Protein AF-A0A7S1CCH7-F1 (afdb_monomer)

Secondary structure (DSSP, 8-state):
-HHHHHHHHHHHHHHHHT-TTTTT--S-----BTTB--S-----S-TTTHHHH-STT------HHHHHHHHHHHHHHHHHHHHHHHHS--GGGGTEEE-TT-EEEE---HHHHHH--SGGGSHHHHHHTT-TTPEEEEEE----

Radius of gyration: 24.07 Å; Cα contacts (8 Å, |Δi|>4): 120; chains: 1; bounding box: 50×38×62 Å

Solvent-accessible surface area (backbone atoms only — not comparable to full-atom values): 8869 Å² total; per-residue (Å²): 110,50,68,59,46,46,51,51,44,51,52,56,50,47,60,54,67,69,37,84,55,63,92,73,58,88,67,95,43,76,41,84,49,96,93,48,94,46,92,66,86,77,71,77,83,44,81,83,58,30,69,72,48,65,43,91,90,49,81,73,86,68,44,30,61,52,55,59,52,45,55,55,51,52,50,50,52,52,42,45,50,55,32,48,57,48,70,71,63,57,52,66,87,68,55,26,28,54,42,99,87,25,40,31,32,38,67,68,57,62,71,62,59,73,65,68,54,69,72,66,48,34,50,68,46,40,60,77,66,65,67,87,72,58,46,76,48,99,50,68,58,82,84,130

Organism: NCBI:txid1486930

Foldseek 3Di:
DLVVLVVVLVVLVVVQVVDPCPPVVPDQAAADDVPDRDSDDDPPPPVVVNVVQVPPVNPDNQGNVNVVVVVSVVVSVVSVVVSCCVVPDDQLVQCWEADPQQWIKHDPDVVLVVVSDSVCSYPVNCVVVVDDDIDIDPDGHPDD

Sequence (144 aa):
RAVLAGVITALDLCIVMQDWEFPLFETDQDIKLPGLNIKNIDFRFLGSVGEFFERPFFRIYVTGKWFNYGIIMLVMLLDLNMLKNQVVYRPQDYAQYVDPDGHVWTITNQTVIATGDVDLWSYDARLAAGQGGDIRLNARWLGW

Mean predicted aligned error: 13.95 Å

pLDDT: mean 70.2, std 14.29, range [37.78, 87.31]

InterPro domains:
  IPR029370 TMEM117 protein [PF15113] (1-128)
  IPR029370 TMEM117 protein [PTHR31226] (1-127)

Structure (mmCIF, N/CA/C/O backbone):
data_AF-A0A7S1CCH7-F1
#
_entry.id   AF-A0A7S1CCH7-F1
#
loop_
_atom_site.group_PDB
_atom_site.id
_atom_site.type_symbol
_atom_site.label_atom_id
_atom_site.label_alt_id
_atom_site.label_comp_id
_atom_site.label_asym_id
_atom_site.label_entity_id
_atom_site.label_seq_id
_atom_site.pdbx_PDB_ins_code
_atom_site.Cartn_x
_atom_site.Cartn_y
_atom_site.Cartn_z
_atom_site.occupancy
_atom_site.B_iso_or_equiv
_atom_site.auth_seq_id
_atom_site.auth_comp_id
_atom_site.auth_asym_id
_atom_site.auth_atom_id
_atom_site.pdbx_PDB_model_num
ATOM 1 N N . ARG A 1 1 ? 5.879 -10.420 -0.738 1.00 67.25 1 ARG A N 1
ATOM 2 C CA . ARG A 1 1 ? 5.729 -9.195 0.088 1.00 67.25 1 ARG A CA 1
ATOM 3 C C . ARG A 1 1 ? 4.248 -8.866 0.266 1.00 67.25 1 ARG A C 1
ATOM 5 O O . ARG A 1 1 ? 3.798 -8.961 1.396 1.00 67.25 1 ARG A O 1
ATOM 12 N N . ALA A 1 2 ? 3.491 -8.706 -0.826 1.00 68.25 2 ALA A N 1
ATOM 13 C CA . ALA A 1 2 ? 2.029 -8.536 -0.815 1.00 68.25 2 ALA A CA 1
ATOM 14 C C . ALA A 1 2 ? 1.249 -9.566 0.027 1.00 68.25 2 ALA A C 1
ATOM 16 O O . ALA A 1 2 ? 0.351 -9.185 0.763 1.00 68.25 2 ALA A O 1
ATOM 17 N N . VAL A 1 3 ? 1.626 -10.852 -0.010 1.00 75.12 3 VAL A N 1
ATOM 18 C CA . VAL A 1 3 ? 0.954 -11.902 0.787 1.00 75.12 3 VAL A CA 1
ATOM 19 C C . VAL A 1 3 ? 1.056 -11.645 2.293 1.00 75.12 3 VAL A C 1
ATOM 21 O O . VAL A 1 3 ? 0.077 -11.821 3.002 1.00 75.12 3 VAL A O 1
ATOM 24 N N . LEU A 1 4 ? 2.218 -11.199 2.784 1.00 78.38 4 LEU A N 1
ATOM 25 C CA . LEU A 1 4 ? 2.410 -10.929 4.211 1.00 78.38 4 LEU A CA 1
ATOM 26 C C . LEU A 1 4 ? 1.551 -9.741 4.656 1.00 78.38 4 LEU A C 1
ATOM 28 O O . LEU A 1 4 ? 0.842 -9.852 5.647 1.00 78.38 4 LEU A O 1
ATOM 32 N N . ALA A 1 5 ? 1.582 -8.640 3.897 1.00 77.25 5 ALA A N 1
ATOM 33 C CA . ALA A 1 5 ? 0.742 -7.477 4.176 1.00 77.25 5 ALA A CA 1
ATOM 34 C C . ALA A 1 5 ? -0.747 -7.838 4.107 1.00 77.25 5 ALA A C 1
ATOM 36 O O . ALA A 1 5 ? -1.503 -7.454 4.986 1.00 77.25 5 ALA A O 1
ATOM 37 N N . GLY A 1 6 ? -1.151 -8.653 3.128 1.00 79.06 6 GLY A N 1
ATOM 38 C CA . GLY A 1 6 ? -2.530 -9.125 3.004 1.00 79.06 6 GLY A CA 1
ATOM 39 C C . GLY A 1 6 ? -2.981 -9.973 4.189 1.00 79.06 6 GLY A C 1
ATOM 40 O O . GLY A 1 6 ? -4.105 -9.812 4.649 1.00 79.06 6 GLY A O 1
ATOM 41 N N . VAL A 1 7 ? -2.108 -10.835 4.720 1.00 81.50 7 VAL A N 1
ATOM 42 C CA . VAL A 1 7 ? -2.401 -11.618 5.930 1.00 81.50 7 VAL A CA 1
ATOM 43 C C . VAL A 1 7 ? -2.535 -10.711 7.151 1.00 81.50 7 VAL A C 1
ATOM 45 O O . VAL A 1 7 ? -3.470 -10.905 7.916 1.00 81.50 7 VAL A O 1
ATOM 48 N N . ILE A 1 8 ? -1.658 -9.716 7.319 1.00 84.44 8 ILE A N 1
ATOM 49 C CA . ILE A 1 8 ? -1.742 -8.756 8.434 1.00 84.44 8 ILE A CA 1
ATOM 50 C C . ILE A 1 8 ? -3.076 -8.005 8.373 1.00 84.44 8 ILE A C 1
ATOM 52 O O . ILE A 1 8 ? -3.867 -8.098 9.304 1.00 84.44 8 ILE A O 1
ATOM 56 N N . THR A 1 9 ? -3.402 -7.407 7.225 1.00 82.94 9 THR A N 1
ATOM 57 C CA . THR A 1 9 ? -4.672 -6.694 7.040 1.00 82.94 9 THR A CA 1
ATOM 58 C C . THR A 1 9 ? -5.897 -7.598 7.238 1.00 82.94 9 THR A C 1
ATOM 60 O O . THR A 1 9 ? -6.913 -7.160 7.771 1.00 82.94 9 THR A O 1
ATOM 63 N N . ALA A 1 10 ? -5.828 -8.869 6.827 1.00 79.44 10 ALA A N 1
ATOM 64 C CA . ALA A 1 10 ? -6.908 -9.828 7.054 1.00 79.44 10 ALA A CA 1
ATOM 65 C C . ALA A 1 10 ? -7.057 -10.200 8.539 1.00 79.44 10 ALA A C 1
ATOM 67 O O . ALA A 1 10 ? -8.178 -10.361 9.016 1.00 79.44 10 ALA A O 1
ATOM 68 N N . LEU A 1 11 ? -5.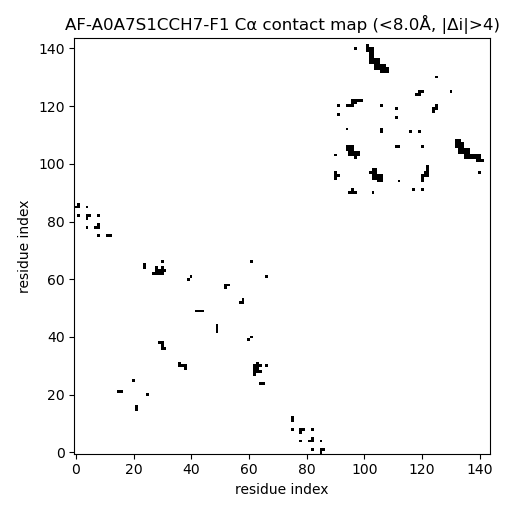949 -10.325 9.275 1.00 81.81 11 LEU A N 1
ATOM 69 C CA . LEU A 1 11 ? -5.965 -10.579 10.715 1.00 81.81 11 LEU A CA 1
ATOM 70 C C . LEU A 1 11 ? -6.524 -9.378 11.489 1.00 81.81 11 LEU A C 1
ATOM 72 O O . LEU A 1 11 ? -7.340 -9.589 12.383 1.00 81.81 11 LEU A O 1
ATOM 76 N N . ASP A 1 12 ? -6.179 -8.147 11.106 1.00 81.94 12 ASP A N 1
ATOM 77 C CA . ASP A 1 12 ? -6.739 -6.936 11.722 1.00 81.94 12 ASP A CA 1
ATOM 78 C C . ASP A 1 12 ? -8.251 -6.832 11.485 1.00 81.94 12 ASP A C 1
ATOM 80 O O . ASP A 1 12 ? -9.022 -6.554 12.407 1.00 81.94 12 ASP A O 1
ATOM 84 N N . LEU A 1 13 ? -8.704 -7.168 10.272 1.00 79.88 13 LEU A N 1
ATOM 85 C CA . LEU A 1 13 ? -10.129 -7.249 9.955 1.00 79.88 13 LEU A CA 1
ATOM 86 C C . LEU A 1 13 ? -10.840 -8.321 10.798 1.00 79.88 13 LEU A C 1
ATOM 88 O O . LEU A 1 13 ? -11.938 -8.084 11.301 1.00 79.88 13 LEU A O 1
ATOM 92 N N . CYS A 1 14 ? -10.210 -9.484 10.992 1.00 80.19 14 CYS A N 1
ATOM 93 C CA . CYS A 1 14 ? -10.737 -10.541 11.853 1.00 80.19 14 CYS A CA 1
ATOM 94 C C . CYS A 1 14 ? -10.865 -10.093 13.314 1.00 80.19 14 CYS A C 1
ATOM 96 O O . CYS A 1 14 ? -11.842 -10.464 13.956 1.00 80.19 14 CYS A O 1
ATOM 98 N N . ILE A 1 15 ? -9.930 -9.295 13.840 1.00 81.00 15 ILE A N 1
ATOM 99 C CA . ILE A 1 15 ? -9.996 -8.773 15.216 1.00 81.00 15 ILE A CA 1
ATOM 100 C C . ILE A 1 15 ? -11.219 -7.866 15.396 1.00 81.00 15 ILE A C 1
ATOM 102 O O . ILE A 1 15 ? -11.895 -7.948 16.418 1.00 81.00 15 ILE A O 1
ATOM 106 N N . VAL A 1 16 ? -11.556 -7.051 14.394 1.00 74.00 16 VAL A N 1
ATOM 107 C CA . VAL A 1 16 ? -12.751 -6.192 14.449 1.00 74.00 16 VAL A CA 1
ATOM 108 C C . VAL A 1 16 ? -14.042 -6.981 14.266 1.00 74.00 16 VAL A C 1
ATOM 110 O O . VAL A 1 16 ? -15.018 -6.715 14.956 1.00 74.00 16 VAL A O 1
ATOM 113 N N . MET A 1 17 ? -14.054 -7.991 13.394 1.00 74.44 17 MET A N 1
ATOM 114 C CA . MET A 1 17 ? -15.223 -8.862 13.214 1.00 74.44 17 MET A CA 1
ATOM 115 C C . MET A 1 17 ? -15.472 -9.806 14.399 1.00 74.44 17 MET A C 1
ATOM 117 O O . MET A 1 17 ? -16.586 -10.299 14.561 1.00 74.44 17 MET A O 1
ATOM 121 N N . GLN A 1 18 ? -14.454 -10.078 15.219 1.00 77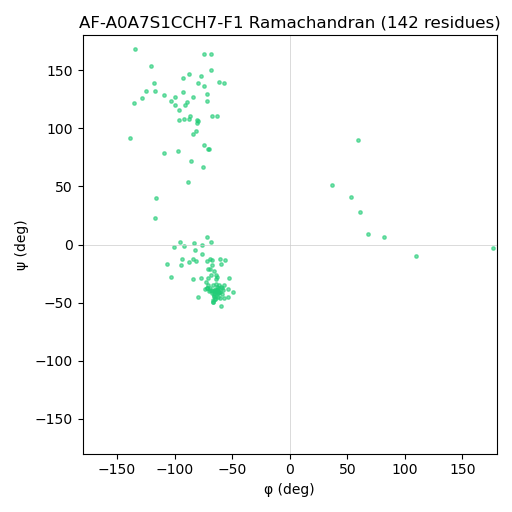.88 18 GLN A N 1
ATOM 122 C CA . GLN A 1 18 ? -14.599 -10.841 16.462 1.00 77.88 18 GLN A CA 1
ATOM 123 C C . GLN A 1 18 ? -15.328 -10.052 17.555 1.00 77.88 18 GLN A C 1
ATOM 125 O O . GLN A 1 18 ? -15.775 -10.654 18.533 1.00 77.88 18 GLN A O 1
ATOM 130 N N . ASP A 1 19 ? -15.480 -8.738 17.388 1.00 75.62 19 ASP A N 1
ATOM 131 C CA . ASP A 1 19 ? -16.292 -7.919 18.271 1.00 75.62 19 ASP A CA 1
ATOM 132 C C . ASP A 1 19 ? -17.736 -7.813 17.760 1.00 75.62 19 ASP A C 1
ATOM 134 O O . ASP A 1 19 ? -18.036 -7.126 16.785 1.00 75.62 19 ASP A O 1
ATOM 138 N N . TRP A 1 20 ? -18.648 -8.493 18.455 1.00 67.69 20 TRP A N 1
ATOM 139 C CA . TRP A 1 20 ? -20.080 -8.497 18.148 1.00 67.69 20 TRP A CA 1
ATOM 140 C C . TRP A 1 20 ? -20.760 -7.136 18.388 1.00 67.69 20 TRP A C 1
ATOM 142 O O . TRP A 1 20 ? -21.857 -6.902 17.885 1.00 67.69 20 TRP A O 1
ATOM 152 N N . GLU A 1 21 ? -20.141 -6.223 19.145 1.00 66.12 21 GLU A N 1
ATOM 153 C CA . GLU A 1 21 ? -20.691 -4.880 19.380 1.00 66.12 21 GLU A CA 1
ATOM 154 C C . GLU A 1 21 ? -20.356 -3.877 18.262 1.00 66.12 21 GLU A C 1
ATOM 156 O O . GLU A 1 21 ? -20.956 -2.797 18.195 1.00 66.12 21 GLU A O 1
ATOM 161 N N . PHE A 1 22 ? -19.434 -4.219 17.361 1.00 64.38 22 PHE A N 1
ATOM 162 C CA . PHE A 1 22 ? -19.098 -3.399 16.201 1.00 64.38 22 PHE A CA 1
ATOM 163 C C . PHE A 1 22 ? -20.141 -3.581 15.078 1.00 64.38 22 PHE A C 1
ATOM 165 O O . PHE A 1 22 ? -20.530 -4.714 14.792 1.00 64.38 22 PHE A O 1
ATOM 172 N N . PRO A 1 23 ? -20.586 -2.526 14.357 1.00 60.91 23 PRO A N 1
ATOM 173 C CA . PRO A 1 23 ? -20.289 -1.093 14.500 1.00 60.91 23 PRO A CA 1
ATOM 174 C C . PRO A 1 23 ? -21.328 -0.310 15.331 1.00 60.91 23 PRO A C 1
ATOM 176 O O . PRO A 1 23 ? -21.239 0.915 15.418 1.00 60.91 23 PRO A O 1
ATOM 179 N N . LEU A 1 24 ? -22.358 -0.975 15.868 1.00 64.00 24 LEU A N 1
ATOM 180 C CA . LEU A 1 24 ? -23.531 -0.300 16.436 1.00 64.00 24 LEU A CA 1
ATOM 181 C C . LEU A 1 24 ? -23.280 0.299 17.830 1.00 64.00 24 LEU A C 1
ATOM 183 O O . LEU A 1 24 ? -23.909 1.299 18.163 1.00 64.00 24 LEU A O 1
ATOM 187 N N . PHE A 1 25 ? -22.362 -0.279 18.618 1.00 62.16 25 PHE A N 1
ATOM 188 C CA . PHE A 1 25 ? -21.917 0.200 19.935 1.00 62.16 25 PHE A CA 1
ATOM 189 C C . PHE A 1 25 ? -23.033 0.818 20.801 1.00 62.16 25 PHE A C 1
ATOM 191 O O . PHE A 1 25 ? -22.887 1.918 21.331 1.00 62.16 25 PHE A O 1
ATOM 198 N N . GLU A 1 26 ? -24.149 0.105 20.977 1.00 55.25 26 GLU A N 1
ATOM 199 C CA . GLU A 1 26 ? -25.355 0.610 21.664 1.00 55.25 26 GLU A CA 1
ATOM 200 C C . GLU A 1 26 ? -25.180 0.830 23.183 1.00 55.25 26 GLU A C 1
ATOM 202 O O . GLU A 1 26 ? -26.118 1.221 23.876 1.00 55.25 26 GLU A O 1
ATOM 207 N N . THR A 1 27 ? -23.983 0.591 23.734 1.00 54.75 27 THR A N 1
ATOM 208 C CA . THR A 1 27 ? -23.700 0.804 25.159 1.00 54.75 27 THR A CA 1
ATOM 209 C C . THR A 1 27 ? -23.059 2.170 25.395 1.00 54.75 27 THR A C 1
ATOM 211 O O . THR A 1 27 ? -21.917 2.411 24.997 1.00 54.75 27 THR A O 1
ATOM 214 N N . ASP A 1 28 ? -23.767 3.026 26.128 1.00 53.25 28 ASP A N 1
ATOM 215 C CA . ASP A 1 28 ? -23.334 4.358 26.560 1.00 53.25 28 ASP A CA 1
ATOM 216 C C . ASP A 1 28 ? -22.229 4.239 27.636 1.00 53.25 28 ASP A C 1
ATOM 218 O O . ASP A 1 28 ? -22.490 4.220 28.840 1.00 53.25 28 ASP A O 1
ATOM 222 N N . GLN A 1 29 ? -20.976 4.029 27.214 1.00 52.44 29 GLN A N 1
ATOM 223 C CA . GLN A 1 29 ? -19.822 3.981 28.120 1.00 52.44 29 GLN A CA 1
ATOM 224 C C . GLN A 1 29 ? -19.009 5.276 28.069 1.00 52.44 29 GLN A C 1
ATOM 226 O O . GLN A 1 29 ? -18.496 5.677 27.019 1.00 52.44 29 GLN A O 1
ATOM 231 N N . ASP A 1 30 ? -18.858 5.885 29.248 1.00 52.62 30 ASP A N 1
ATOM 232 C CA . ASP A 1 30 ? -18.049 7.079 29.488 1.00 52.62 30 ASP A CA 1
ATOM 233 C C . ASP A 1 30 ? -16.582 6.871 29.062 1.00 52.62 30 ASP A C 1
ATOM 235 O O . ASP A 1 30 ? -15.967 5.831 29.325 1.00 52.62 30 ASP A O 1
ATOM 239 N N . ILE A 1 31 ? -15.997 7.894 28.431 1.00 52.66 31 ILE A N 1
ATOM 240 C CA . ILE A 1 31 ? -14.588 7.920 28.025 1.00 52.66 31 ILE A CA 1
ATOM 241 C C . ILE A 1 31 ? -13.705 7.966 29.285 1.00 52.66 31 ILE A C 1
ATOM 243 O O . ILE A 1 31 ? -13.650 8.978 29.980 1.00 52.66 31 ILE A O 1
ATOM 247 N N . LYS A 1 32 ? -12.974 6.886 29.583 1.00 49.12 32 LYS A N 1
ATOM 248 C CA . LYS A 1 32 ? -11.983 6.856 30.673 1.00 49.12 32 LYS A CA 1
ATOM 249 C C . LYS A 1 32 ? -10.579 7.115 30.125 1.00 49.12 32 LYS A C 1
ATOM 251 O O . LYS A 1 32 ? -9.808 6.181 29.929 1.00 49.12 32 LYS A O 1
ATOM 256 N N . LEU A 1 33 ? -10.240 8.381 29.884 1.00 49.28 33 LEU A N 1
ATOM 257 C CA . LEU A 1 33 ? -8.856 8.797 29.637 1.00 49.28 33 LEU A CA 1
ATOM 258 C C . LEU A 1 33 ? -8.179 9.139 30.978 1.00 49.28 33 LEU A C 1
ATOM 260 O O . LEU A 1 33 ? -8.678 10.011 31.697 1.00 49.28 33 LEU A O 1
ATOM 264 N N . PRO A 1 34 ? -7.054 8.498 31.353 1.00 37.78 34 PRO A N 1
ATOM 265 C CA . PRO A 1 34 ? -6.315 8.886 32.549 1.00 37.78 34 PRO A CA 1
ATOM 266 C C . PRO A 1 34 ? -5.786 10.319 32.372 1.00 37.78 34 PRO A C 1
ATOM 268 O O . PRO A 1 34 ? -4.927 10.571 31.534 1.00 37.78 34 PRO A O 1
ATOM 271 N N . GLY A 1 35 ? -6.341 11.264 33.138 1.00 43.94 35 GLY A N 1
ATOM 272 C CA . GLY A 1 35 ? -5.993 12.692 33.090 1.00 43.94 35 GLY A CA 1
ATOM 273 C C . GLY A 1 35 ? -7.062 13.626 32.505 1.00 43.94 35 GLY A C 1
ATOM 274 O O . GLY A 1 35 ? -6.937 14.835 32.668 1.00 43.94 35 GLY A O 1
ATOM 275 N N . LEU A 1 36 ? -8.136 13.109 31.895 1.00 44.50 36 LEU A N 1
ATOM 276 C CA . LEU 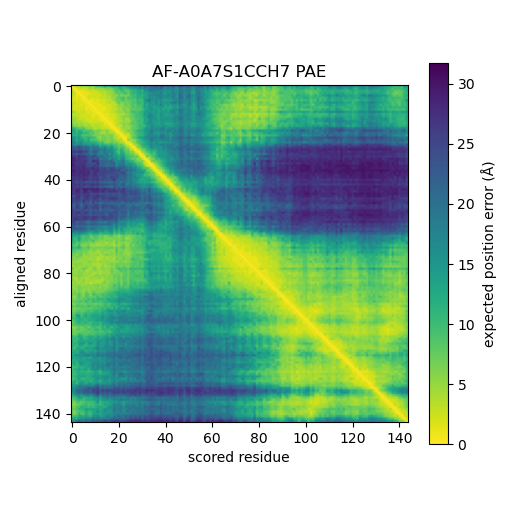A 1 36 ? -9.243 13.903 31.341 1.00 44.50 36 LEU A CA 1
ATOM 277 C C . LEU A 1 36 ? -10.578 13.214 31.662 1.00 44.50 36 LEU A C 1
ATOM 279 O O . LEU A 1 36 ? -11.052 12.363 30.916 1.00 44.50 36 LEU A O 1
ATOM 283 N N . ASN A 1 37 ? -11.185 13.575 32.795 1.00 41.22 37 ASN A N 1
ATOM 284 C CA . ASN A 1 37 ? -12.537 13.144 33.162 1.00 41.22 37 ASN A CA 1
ATOM 285 C C . ASN A 1 37 ? -13.560 14.104 32.541 1.00 41.22 37 ASN A C 1
ATOM 287 O O . ASN A 1 37 ? -14.117 14.962 33.226 1.00 41.22 37 ASN A O 1
ATOM 291 N N . ILE A 1 38 ? -13.732 14.031 31.221 1.00 47.94 38 ILE A N 1
ATOM 292 C CA . ILE A 1 38 ? -14.719 14.844 30.511 1.00 47.94 38 ILE A CA 1
ATOM 293 C C . ILE A 1 38 ? -15.567 13.916 29.649 1.00 47.94 38 ILE A C 1
ATOM 295 O O . ILE A 1 38 ? -15.049 13.176 28.819 1.00 47.94 38 ILE A O 1
ATOM 299 N N . LYS A 1 39 ? -16.887 14.002 29.829 1.00 46.06 39 LYS A N 1
ATOM 300 C CA . LYS A 1 39 ? -17.891 13.307 29.009 1.00 46.06 39 LYS A CA 1
ATOM 301 C C . LYS A 1 39 ? -17.842 13.681 27.520 1.00 46.06 39 LYS A C 1
ATOM 303 O O . LYS A 1 39 ? -18.396 12.959 26.706 1.00 46.06 39 LYS A O 1
ATOM 308 N N . ASN A 1 40 ? -17.188 14.793 27.176 1.00 48.31 40 ASN A N 1
ATOM 309 C CA . ASN A 1 40 ? -17.128 15.370 25.837 1.00 48.31 40 ASN A CA 1
ATOM 310 C C . ASN A 1 40 ? -15.682 15.779 25.521 1.00 48.31 40 ASN A C 1
ATOM 312 O O . ASN A 1 40 ? -15.110 16.602 26.237 1.00 48.31 40 ASN A O 1
ATOM 316 N N . ILE A 1 41 ? -15.095 15.233 24.454 1.00 52.72 41 ILE A N 1
ATOM 317 C CA . ILE A 1 41 ? -13.806 15.699 23.929 1.00 52.72 41 ILE A CA 1
ATOM 318 C C . ILE A 1 41 ? -14.104 16.674 22.796 1.00 52.72 41 ILE A C 1
ATOM 320 O O . ILE A 1 41 ? -14.527 16.271 21.717 1.00 52.72 41 ILE A O 1
ATOM 324 N N . ASP A 1 42 ? -13.889 17.959 23.055 1.00 52.19 42 ASP A N 1
ATOM 325 C CA . ASP A 1 42 ? -13.933 18.995 22.027 1.00 52.19 42 ASP A CA 1
ATOM 326 C C . ASP A 1 42 ? -12.529 19.085 21.401 1.00 52.19 42 ASP A C 1
ATOM 328 O O . ASP A 1 42 ? -11.567 19.498 22.060 1.00 52.19 42 ASP A O 1
ATOM 332 N N . PHE A 1 43 ? -12.363 18.620 20.158 1.00 51.78 43 PHE A N 1
ATOM 333 C CA . PHE A 1 43 ? -11.065 18.552 19.468 1.00 51.78 43 PHE A CA 1
ATOM 334 C C . PHE A 1 43 ? -10.604 19.938 18.990 1.00 51.78 43 PHE A C 1
ATOM 336 O O . PHE A 1 43 ? -10.474 20.200 17.800 1.00 51.78 43 PHE A O 1
ATOM 343 N N . ARG A 1 44 ? -10.292 20.836 19.928 1.00 48.84 44 ARG A N 1
ATOM 344 C CA . ARG A 1 44 ? -9.743 22.172 19.631 1.00 48.84 44 ARG A CA 1
ATOM 345 C C . ARG A 1 44 ? -8.229 22.201 19.380 1.00 48.84 44 ARG A C 1
ATOM 347 O O . ARG A 1 44 ? -7.689 23.259 19.079 1.00 48.84 44 ARG A O 1
ATOM 354 N N . PHE A 1 45 ? -7.522 21.075 19.530 1.00 42.84 45 PHE A N 1
ATOM 355 C CA . PHE A 1 45 ? -6.050 21.062 19.605 1.00 42.84 45 PHE A CA 1
ATOM 356 C C . PHE A 1 45 ? -5.320 20.824 18.267 1.00 42.84 45 PHE A C 1
ATOM 358 O O . PHE A 1 45 ? -4.121 21.060 18.170 1.00 42.84 45 PHE A O 1
ATOM 365 N N . LEU A 1 46 ? -6.016 20.402 17.209 1.00 43.22 46 LEU A N 1
ATOM 366 C CA . LEU A 1 46 ? -5.424 20.188 15.881 1.00 43.22 46 LEU A CA 1
ATOM 367 C C . LEU A 1 46 ? -5.924 21.265 14.915 1.00 43.22 46 LEU A C 1
ATOM 369 O O . LEU A 1 46 ? -6.814 21.015 14.115 1.00 43.22 46 LEU A O 1
ATOM 373 N N . GLY A 1 47 ? -5.352 22.469 14.980 1.00 43.41 47 GLY A N 1
ATOM 374 C CA . GLY A 1 47 ? -5.825 23.652 14.238 1.00 43.41 47 GLY A CA 1
ATOM 375 C C . GLY A 1 47 ? -5.924 23.518 12.709 1.00 43.41 47 GLY A C 1
ATOM 376 O O . GLY A 1 47 ? -6.567 24.346 12.085 1.00 43.41 47 GLY A O 1
ATOM 377 N N . SER A 1 48 ? -5.346 22.480 12.094 1.00 48.44 48 SER A N 1
ATOM 378 C CA . SER A 1 48 ? -5.454 22.228 10.643 1.00 48.44 48 SER A CA 1
ATOM 379 C C . SER A 1 48 ? -6.368 21.050 10.272 1.00 48.44 48 SER A C 1
ATOM 381 O O . SER A 1 48 ? -6.781 20.939 9.124 1.00 48.44 48 SER A O 1
ATOM 383 N N . VAL A 1 49 ? -6.695 20.166 11.222 1.00 50.81 49 VAL A N 1
ATOM 384 C CA . VAL A 1 49 ? -7.628 19.033 11.023 1.00 50.81 49 VAL A CA 1
ATOM 385 C C . VAL A 1 49 ? -8.994 19.344 11.649 1.00 50.81 49 VAL A C 1
ATOM 387 O O . VAL A 1 49 ? -10.021 18.890 11.155 1.00 50.81 49 VAL A O 1
ATOM 390 N N . GLY A 1 50 ? -9.019 20.184 12.686 1.00 50.75 50 GLY A N 1
ATOM 391 C CA . GLY A 1 50 ? -10.218 20.668 13.362 1.00 50.75 50 GLY A CA 1
ATOM 392 C C . GLY A 1 50 ? -11.166 21.406 12.421 1.00 50.75 50 GLY A C 1
ATOM 393 O O . GLY A 1 50 ? -12.346 21.091 12.416 1.00 50.75 50 GLY A O 1
ATOM 394 N N . GLU A 1 51 ? -10.667 22.266 11.526 1.00 49.19 51 GLU A N 1
ATOM 395 C CA . GLU A 1 51 ? -11.515 22.981 10.551 1.00 49.19 51 GLU A CA 1
ATOM 396 C C . GLU A 1 51 ? -12.240 22.048 9.559 1.00 49.19 51 GLU A C 1
ATOM 398 O O . GLU A 1 51 ? -13.331 22.363 9.076 1.00 49.19 51 GLU A O 1
ATOM 403 N N . PHE A 1 52 ? -11.668 20.875 9.255 1.00 51.66 52 PHE A N 1
ATOM 404 C CA . PHE A 1 52 ? -12.327 19.865 8.420 1.00 51.66 52 PHE A CA 1
ATOM 405 C C . PHE A 1 52 ? -13.481 19.180 9.172 1.00 51.66 52 PHE A C 1
ATOM 407 O O . PHE A 1 52 ? -14.536 18.925 8.589 1.00 51.66 52 PHE A O 1
ATOM 414 N N . PHE A 1 53 ? -13.305 18.944 10.475 1.00 46.84 53 PHE A N 1
ATOM 415 C CA . PHE A 1 53 ? -14.300 18.318 11.351 1.00 46.84 53 PHE A CA 1
ATOM 416 C C . PHE A 1 53 ? -15.306 19.309 11.979 1.00 46.84 53 PHE A C 1
ATOM 418 O O . PHE A 1 53 ? -16.365 18.883 12.423 1.00 46.84 53 PHE A O 1
ATOM 425 N N . GLU A 1 54 ? -15.050 20.623 11.959 1.00 47.88 54 GLU A N 1
ATOM 426 C CA . GLU A 1 54 ? -15.932 21.684 12.495 1.00 47.88 54 GLU A CA 1
ATOM 427 C C . GLU A 1 54 ? -17.150 22.010 11.602 1.00 47.88 54 GLU A C 1
ATOM 429 O O . GLU A 1 54 ? -17.987 22.852 11.941 1.00 47.88 54 GLU A O 1
ATOM 434 N N . ARG A 1 55 ? -17.307 21.337 10.454 1.00 49.97 55 ARG A N 1
ATOM 435 C CA . ARG A 1 55 ? -18.505 21.467 9.606 1.00 49.97 55 ARG A CA 1
ATOM 436 C C . ARG A 1 55 ? -19.747 21.015 10.404 1.00 49.97 55 ARG A C 1
ATOM 438 O O . ARG A 1 55 ? -19.701 19.970 11.046 1.00 49.97 55 ARG A O 1
ATOM 445 N N . PRO A 1 56 ? -20.906 21.700 10.301 1.00 45.47 56 PRO A N 1
ATOM 446 C CA . PRO A 1 56 ? -22.113 21.386 11.086 1.00 45.47 56 PRO A CA 1
ATOM 447 C C . PRO A 1 56 ? -22.682 19.971 10.856 1.00 45.47 56 PRO A C 1
ATOM 449 O O . PRO A 1 56 ? -23.519 19.515 11.629 1.00 45.47 56 PRO A O 1
ATOM 452 N N . PHE A 1 57 ? -22.214 19.268 9.820 1.00 43.25 57 PHE A N 1
ATOM 453 C CA . PHE A 1 57 ? -22.550 17.874 9.518 1.00 43.25 57 PHE A CA 1
ATOM 454 C C . PHE A 1 57 ? -21.738 16.847 10.334 1.00 43.25 57 PHE A C 1
ATOM 456 O O . PHE A 1 57 ? -22.115 15.682 10.370 1.00 43.25 57 PHE A O 1
ATOM 463 N N . PHE A 1 58 ? -20.650 17.260 10.997 1.00 45.22 58 PHE A N 1
ATOM 464 C CA . PHE A 1 58 ? -19.703 16.393 11.713 1.00 45.22 58 PHE A CA 1
ATOM 465 C C . PHE A 1 58 ? -19.673 16.670 13.227 1.00 45.22 58 PHE A C 1
ATOM 467 O O . PHE A 1 58 ? -18.625 16.614 13.866 1.00 45.22 58 PHE A O 1
ATOM 474 N N . ARG A 1 59 ? -20.833 16.911 13.857 1.00 42.50 59 ARG A N 1
ATOM 475 C CA . ARG A 1 59 ? -20.949 16.745 15.319 1.00 42.50 59 ARG A CA 1
ATOM 476 C C . ARG A 1 59 ? -20.878 15.256 15.658 1.00 42.50 59 ARG A C 1
ATOM 478 O O . ARG A 1 59 ? -21.900 14.591 15.800 1.00 42.50 59 ARG A O 1
ATOM 485 N N . ILE A 1 60 ? -19.662 14.724 15.732 1.00 50.25 60 ILE A N 1
ATOM 486 C CA . ILE A 1 60 ? -19.430 13.325 16.078 1.00 50.25 60 ILE A CA 1
ATOM 487 C C . ILE A 1 60 ? -19.516 13.197 17.603 1.00 50.25 60 ILE A C 1
ATOM 489 O O . ILE A 1 60 ? -18.625 13.635 18.328 1.00 50.25 60 ILE A O 1
ATOM 493 N N . TYR A 1 61 ? -20.596 12.592 18.095 1.00 51.78 61 TYR A N 1
ATOM 494 C CA . TYR A 1 61 ? -20.686 12.110 19.473 1.00 51.78 61 TYR A CA 1
ATOM 495 C C . TYR A 1 61 ? -19.833 10.841 19.593 1.00 51.78 61 TYR A C 1
ATOM 497 O O . TYR A 1 61 ? -20.315 9.730 19.391 1.00 51.78 61 TYR A O 1
ATOM 505 N N . VAL A 1 62 ? -18.534 11.004 19.844 1.00 55.62 62 VAL A N 1
ATOM 506 C CA . VAL A 1 62 ? -17.613 9.873 20.015 1.00 55.62 62 VAL A CA 1
ATOM 507 C C . VAL A 1 62 ? -17.759 9.347 21.444 1.00 55.62 62 VAL A C 1
ATOM 509 O O . VAL A 1 62 ? -17.273 9.973 22.382 1.00 55.62 62 VAL A O 1
ATOM 512 N N . THR A 1 63 ? -18.429 8.207 21.632 1.00 59.44 63 THR A N 1
ATOM 513 C CA . THR A 1 63 ? -18.449 7.502 22.929 1.00 59.44 63 THR A CA 1
ATOM 514 C C . THR A 1 63 ? -17.062 6.922 23.258 1.00 59.44 63 THR A C 1
ATOM 516 O O . THR A 1 63 ? -16.204 6.784 22.381 1.00 59.44 63 THR A O 1
ATOM 519 N N . GLY A 1 64 ? -16.810 6.550 24.523 1.00 59.97 64 GLY A N 1
ATOM 520 C CA . GLY A 1 64 ? -15.523 5.986 24.972 1.00 59.97 64 GLY A CA 1
ATOM 521 C C . GLY A 1 64 ? -15.054 4.780 24.172 1.00 59.97 64 GLY A C 1
ATOM 522 O O . GLY A 1 64 ? -13.868 4.669 23.854 1.00 59.97 64 GLY A O 1
ATOM 523 N N . LYS A 1 65 ? -15.995 3.918 23.781 1.00 67.19 65 LYS A N 1
ATOM 524 C CA . LYS A 1 65 ? -15.714 2.784 22.900 1.00 67.19 65 LYS A CA 1
ATOM 525 C C . LYS A 1 65 ? -15.322 3.270 21.502 1.00 67.19 65 LYS A C 1
ATOM 527 O O . LYS A 1 65 ? -14.250 2.912 21.028 1.00 67.19 65 LYS A O 1
ATOM 532 N N . TRP A 1 66 ? -16.086 4.174 20.889 1.00 68.25 66 TRP A N 1
ATOM 533 C CA . TRP A 1 66 ? -15.771 4.704 19.557 1.00 68.25 66 TRP A CA 1
ATOM 534 C C . TRP A 1 66 ? -14.390 5.366 19.452 1.00 68.25 66 TRP A C 1
ATOM 536 O O . TRP A 1 66 ? -13.747 5.227 18.417 1.00 68.25 66 TRP A O 1
ATOM 546 N N . PHE A 1 67 ? -13.893 6.043 20.493 1.00 71.69 67 PHE A N 1
ATOM 547 C CA . PHE A 1 67 ? -12.544 6.627 20.448 1.00 71.69 67 PHE A CA 1
ATOM 548 C C . PHE A 1 67 ? -11.446 5.551 20.404 1.00 71.69 67 PHE A C 1
ATOM 550 O O . PHE A 1 67 ? -10.504 5.661 19.621 1.00 71.69 67 PHE A O 1
ATOM 557 N N . ASN A 1 68 ? -11.588 4.484 21.196 1.00 73.56 68 ASN A N 1
ATOM 558 C CA . ASN A 1 68 ? -10.631 3.376 21.221 1.00 73.56 68 ASN A CA 1
ATOM 559 C C . ASN A 1 68 ? -10.636 2.597 19.891 1.00 73.56 68 ASN A C 1
ATOM 561 O O . ASN A 1 68 ? -9.599 2.436 19.247 1.00 73.56 68 ASN A O 1
ATOM 565 N N . TYR A 1 69 ? -11.826 2.219 19.412 1.00 75.25 69 TYR A N 1
ATOM 566 C CA . TYR A 1 69 ? -11.978 1.542 18.121 1.00 75.25 69 TYR A CA 1
ATOM 567 C C . TYR A 1 69 ? -11.649 2.449 16.935 1.00 75.25 69 TYR A C 1
ATOM 569 O O . TYR A 1 69 ? -11.214 1.957 15.900 1.00 75.25 69 TYR A O 1
ATOM 577 N N . GLY A 1 70 ? -11.792 3.768 17.074 1.00 75.44 70 GLY A N 1
ATOM 578 C CA . GLY A 1 70 ? -11.434 4.739 16.044 1.00 75.44 70 GLY A CA 1
ATOM 579 C C . GLY A 1 70 ? -9.936 4.751 15.741 1.00 75.44 70 GLY A C 1
ATOM 580 O O . GLY A 1 70 ? -9.555 4.801 14.574 1.00 75.44 70 GLY A O 1
ATOM 581 N N . ILE A 1 71 ? -9.082 4.633 16.764 1.00 78.06 71 ILE A N 1
ATOM 582 C CA . ILE A 1 71 ? -7.627 4.522 16.573 1.00 78.06 71 ILE A CA 1
ATOM 583 C C . ILE A 1 71 ? -7.286 3.213 15.851 1.00 78.06 71 ILE A C 1
ATOM 585 O O . ILE A 1 71 ? -6.512 3.226 14.897 1.00 78.06 71 ILE A O 1
ATOM 589 N N . ILE A 1 72 ? -7.903 2.100 16.253 1.00 80.50 72 ILE A N 1
ATOM 590 C CA . ILE A 1 72 ? -7.717 0.796 15.597 1.00 80.50 72 ILE A CA 1
ATOM 591 C C . ILE A 1 72 ? -8.205 0.853 14.141 1.00 80.50 72 ILE A C 1
ATOM 593 O O . ILE A 1 72 ? -7.515 0.390 13.238 1.00 80.50 72 ILE A O 1
ATOM 597 N N . MET A 1 73 ? -9.344 1.499 13.880 1.00 76.88 73 MET A N 1
ATOM 598 C CA . MET A 1 73 ? -9.878 1.698 12.531 1.00 76.88 73 MET A CA 1
ATOM 599 C C . MET A 1 73 ? -8.955 2.552 11.657 1.00 76.88 73 MET A C 1
ATOM 601 O O . MET A 1 73 ? -8.761 2.235 10.486 1.00 76.88 73 MET A O 1
ATOM 605 N N . LEU A 1 74 ? -8.336 3.593 12.219 1.00 80.75 74 LEU A N 1
ATOM 606 C CA . LEU A 1 74 ? -7.333 4.390 11.515 1.00 80.75 74 LEU A CA 1
ATOM 607 C C . LEU A 1 74 ? -6.116 3.539 11.127 1.00 80.75 74 LEU A C 1
ATOM 609 O O . LEU A 1 74 ? -5.659 3.619 9.989 1.00 80.75 74 LEU A O 1
ATOM 613 N N . VAL A 1 75 ? -5.612 2.717 12.051 1.00 83.19 75 VAL A N 1
ATOM 614 C CA . VAL A 1 75 ? -4.489 1.803 11.792 1.00 83.19 75 VAL A CA 1
ATOM 615 C C . VAL A 1 75 ? -4.852 0.814 10.681 1.00 83.19 75 VAL A C 1
ATOM 617 O O . VAL A 1 75 ? -4.127 0.738 9.695 1.00 83.19 75 VAL A O 1
ATOM 620 N N . MET A 1 76 ? -6.042 0.206 10.727 1.00 83.69 76 MET A N 1
ATOM 621 C CA . MET A 1 76 ? -6.525 -0.672 9.653 1.00 83.69 76 MET A CA 1
ATOM 622 C C . MET A 1 76 ? -6.612 0.023 8.287 1.00 83.69 76 MET A C 1
ATOM 624 O O . MET A 1 76 ? -6.327 -0.592 7.262 1.00 83.69 76 MET A O 1
ATOM 628 N N . LEU A 1 77 ? -7.008 1.302 8.233 1.00 81.50 77 LEU A N 1
ATOM 629 C CA . LEU A 1 77 ? -7.027 2.068 6.980 1.00 81.50 77 LEU A CA 1
ATOM 630 C C . LEU A 1 77 ? -5.614 2.312 6.431 1.00 81.50 77 LEU A C 1
ATOM 632 O O . LEU A 1 77 ? -5.423 2.304 5.212 1.00 81.50 77 LEU A O 1
ATOM 636 N N . LEU A 1 78 ? -4.626 2.510 7.307 1.00 81.88 78 LEU A N 1
ATOM 637 C CA . LEU A 1 78 ? -3.218 2.622 6.922 1.00 81.88 78 LEU A CA 1
ATOM 638 C C . LEU A 1 78 ? -2.660 1.271 6.447 1.00 81.88 78 LEU A C 1
ATOM 640 O O . LEU A 1 78 ? -1.977 1.229 5.421 1.00 81.88 78 LEU A O 1
ATOM 644 N N . ASP A 1 79 ? -3.030 0.170 7.101 1.00 81.50 79 ASP A N 1
ATOM 645 C CA . ASP A 1 79 ? -2.661 -1.182 6.670 1.00 81.50 79 ASP A CA 1
ATOM 646 C C . ASP A 1 79 ? -3.314 -1.540 5.324 1.00 81.50 79 ASP A C 1
ATOM 648 O O . ASP A 1 79 ? -2.648 -2.057 4.423 1.00 81.50 79 ASP A O 1
ATOM 652 N N . LEU A 1 80 ? -4.577 -1.151 5.105 1.00 83.56 80 LEU A N 1
ATOM 653 C CA . LEU A 1 80 ? -5.255 -1.255 3.807 1.00 83.56 80 LEU A CA 1
ATOM 654 C C . LEU A 1 80 ? -4.592 -0.395 2.730 1.00 83.56 80 LEU A C 1
ATOM 656 O O . LEU A 1 80 ? -4.531 -0.808 1.573 1.00 83.56 80 LEU A O 1
ATOM 660 N N . ASN A 1 81 ? -4.093 0.794 3.074 1.00 84.00 81 ASN A N 1
ATOM 661 C CA . ASN A 1 81 ? -3.366 1.641 2.131 1.00 84.00 81 ASN A CA 1
ATOM 662 C C . ASN A 1 81 ? -2.063 0.966 1.681 1.00 84.00 81 ASN A C 1
ATOM 664 O O . ASN A 1 81 ? -1.779 0.900 0.481 1.00 84.00 81 ASN A O 1
ATOM 668 N N . MET A 1 82 ? -1.323 0.388 2.629 1.00 82.81 82 MET A N 1
ATOM 669 C CA . MET A 1 82 ? -0.115 -0.381 2.347 1.00 82.81 82 MET A CA 1
ATOM 670 C C . MET A 1 82 ? -0.425 -1.634 1.520 1.00 82.81 82 MET A C 1
ATOM 672 O O . MET A 1 82 ? 0.310 -1.937 0.576 1.00 82.81 82 MET A O 1
ATOM 676 N N . LEU A 1 83 ? -1.526 -2.331 1.814 1.00 83.44 83 LEU A N 1
ATOM 677 C CA . LEU A 1 83 ? -1.983 -3.478 1.034 1.00 83.44 83 LEU A CA 1
ATOM 678 C C . LEU A 1 83 ? -2.380 -3.068 -0.386 1.00 83.44 83 LEU A C 1
ATOM 680 O O . LEU A 1 83 ? -1.934 -3.692 -1.345 1.00 83.44 83 LEU A O 1
ATOM 684 N N . LYS A 1 84 ? -3.159 -1.993 -0.543 1.00 83.62 84 LYS A N 1
ATOM 685 C CA . LYS A 1 84 ? -3.561 -1.459 -1.850 1.00 83.62 84 LYS A CA 1
ATOM 686 C C . LYS A 1 84 ? -2.338 -1.126 -2.698 1.00 83.62 84 LYS A C 1
ATOM 688 O O . LYS A 1 84 ? -2.290 -1.518 -3.859 1.00 83.62 84 LYS A O 1
ATOM 693 N N . ASN A 1 85 ? -1.344 -0.458 -2.114 1.00 81.56 85 ASN A N 1
ATOM 694 C CA . ASN A 1 85 ? -0.100 -0.125 -2.803 1.00 81.56 85 ASN A CA 1
ATOM 695 C C . ASN A 1 85 ? 0.706 -1.377 -3.204 1.00 81.56 85 ASN A C 1
ATOM 697 O O . ASN A 1 85 ? 1.417 -1.367 -4.201 1.00 81.56 85 ASN A O 1
ATOM 701 N N . GLN A 1 86 ? 0.590 -2.475 -2.453 1.00 79.19 86 GLN A N 1
ATOM 702 C CA . GLN A 1 86 ? 1.260 -3.738 -2.779 1.00 79.19 86 GLN A CA 1
ATOM 703 C C . GLN A 1 86 ? 0.493 -4.609 -3.782 1.00 79.19 86 GLN A C 1
ATOM 705 O O . GLN A 1 86 ? 1.126 -5.375 -4.507 1.00 79.19 86 GLN A O 1
ATOM 710 N N . VAL A 1 87 ? -0.840 -4.522 -3.815 1.00 77.25 87 VAL A N 1
ATOM 711 C CA . VAL A 1 87 ? -1.697 -5.249 -4.765 1.00 77.25 87 VAL A CA 1
ATOM 712 C C . VAL A 1 87 ? -1.706 -4.553 -6.124 1.00 77.25 87 VAL A C 1
ATOM 714 O O . VAL A 1 87 ? -1.525 -5.209 -7.144 1.00 77.25 87 VAL A O 1
ATOM 717 N N . VAL A 1 88 ? -1.858 -3.226 -6.154 1.00 80.31 88 VAL A N 1
ATOM 718 C CA . VAL A 1 88 ? -1.845 -2.418 -7.385 1.00 80.31 88 VAL A CA 1
ATOM 719 C C . VAL A 1 88 ? -0.411 -2.001 -7.708 1.00 80.31 88 VAL A C 1
ATOM 721 O O . VAL A 1 88 ? -0.091 -0.824 -7.835 1.00 80.31 88 VAL A O 1
ATOM 724 N N . TYR A 1 89 ? 0.482 -2.980 -7.790 1.00 79.81 89 TYR A N 1
ATOM 725 C CA . TYR A 1 89 ? 1.860 -2.738 -8.187 1.00 79.81 89 TYR A CA 1
ATOM 726 C C . TYR A 1 89 ? 1.995 -2.888 -9.705 1.00 79.81 89 TYR A C 1
ATOM 728 O O . TYR A 1 89 ? 1.752 -3.966 -10.259 1.00 79.81 89 TYR A O 1
ATOM 736 N N . ARG A 1 90 ? 2.429 -1.817 -10.376 1.00 79.94 90 ARG A N 1
ATOM 737 C CA . ARG A 1 90 ? 2.815 -1.836 -11.790 1.00 79.94 90 ARG A CA 1
ATOM 738 C C . ARG A 1 90 ? 4.297 -1.491 -11.919 1.00 79.94 90 ARG A C 1
ATOM 740 O O . ARG A 1 90 ? 4.729 -0.501 -11.338 1.00 79.94 90 ARG A O 1
ATOM 747 N N . PRO A 1 91 ? 5.082 -2.264 -12.686 1.00 78.81 91 PRO A N 1
ATOM 748 C CA . PRO A 1 91 ? 6.519 -2.021 -12.823 1.00 78.81 91 PRO A CA 1
ATOM 749 C C . PRO A 1 91 ? 6.818 -0.646 -13.446 1.00 78.81 91 PRO A C 1
ATOM 751 O O . PRO A 1 91 ? 7.747 0.038 -13.021 1.00 78.81 91 PRO A O 1
ATOM 754 N N . GLN A 1 92 ? 5.968 -0.192 -14.371 1.00 76.62 92 GLN A N 1
ATOM 755 C CA . GLN A 1 92 ? 6.102 1.102 -15.045 1.00 76.62 92 GLN A CA 1
ATOM 756 C C . GLN A 1 92 ? 6.113 2.278 -14.055 1.00 76.62 92 GLN A C 1
ATOM 758 O O . GLN A 1 92 ? 6.936 3.173 -14.188 1.00 76.62 92 GLN A O 1
ATOM 763 N N . ASP A 1 93 ? 5.300 2.238 -12.998 1.00 79.94 93 ASP A N 1
ATOM 764 C CA . ASP A 1 93 ? 5.204 3.335 -12.020 1.00 79.94 93 ASP A CA 1
ATOM 765 C C . ASP A 1 93 ? 6.491 3.520 -11.187 1.00 79.94 93 ASP A C 1
ATOM 767 O O . ASP A 1 93 ? 6.674 4.544 -10.529 1.00 79.94 93 ASP A O 1
ATOM 771 N N . TYR A 1 94 ? 7.408 2.545 -11.224 1.00 81.56 94 TYR A N 1
ATOM 772 C CA . TYR A 1 94 ? 8.658 2.538 -10.460 1.00 81.56 94 TYR A CA 1
ATOM 773 C C . TYR A 1 94 ? 9.912 2.543 -11.345 1.00 81.56 94 TYR A C 1
ATOM 775 O O . TYR A 1 94 ? 10.974 2.111 -10.888 1.00 81.56 94 TYR A O 1
ATOM 783 N N . ALA A 1 95 ? 9.802 3.018 -12.595 1.00 84.00 95 ALA A N 1
ATOM 784 C CA . ALA A 1 95 ? 10.887 3.000 -13.585 1.00 84.00 95 ALA A CA 1
ATOM 785 C C . ALA A 1 95 ? 11.494 1.594 -13.767 1.00 84.00 95 ALA A C 1
ATOM 787 O O . ALA A 1 95 ? 12.715 1.405 -13.836 1.00 84.00 95 ALA A O 1
ATOM 788 N N . GLN A 1 96 ? 10.618 0.589 -13.785 1.00 85.38 96 GLN A N 1
ATOM 789 C CA . GLN A 1 96 ? 10.972 -0.811 -13.959 1.00 85.38 96 GLN A CA 1
ATOM 790 C C . GLN A 1 96 ? 10.285 -1.389 -15.190 1.00 85.38 96 GLN A C 1
ATOM 792 O O . GLN A 1 96 ? 9.201 -0.960 -15.589 1.00 85.38 96 GLN A O 1
ATOM 797 N N . TYR A 1 97 ? 10.911 -2.409 -15.762 1.00 85.88 97 TYR A N 1
ATOM 798 C CA . TYR A 1 97 ? 10.380 -3.148 -16.898 1.00 85.88 97 TYR A CA 1
ATOM 799 C C . TYR A 1 97 ? 10.513 -4.646 -16.713 1.00 85.88 97 TYR A C 1
ATOM 801 O O . TYR A 1 97 ? 11.151 -5.112 -15.768 1.00 85.88 97 TYR A O 1
ATOM 809 N N . VAL A 1 98 ? 9.841 -5.396 -17.582 1.00 85.19 98 VAL A N 1
ATOM 810 C CA . VAL A 1 98 ? 9.713 -6.843 -17.453 1.00 85.19 98 VAL A CA 1
ATOM 811 C C . VAL A 1 98 ? 10.195 -7.528 -18.721 1.00 85.19 98 VAL A C 1
ATOM 813 O O . VAL A 1 98 ? 9.809 -7.145 -19.824 1.00 85.19 98 VAL A O 1
ATOM 816 N N . ASP A 1 99 ? 11.023 -8.550 -18.540 1.00 84.00 99 ASP A N 1
ATOM 817 C CA . ASP A 1 99 ? 11.484 -9.428 -19.615 1.00 84.00 99 ASP A CA 1
ATOM 818 C C . ASP A 1 99 ? 10.388 -10.406 -20.058 1.00 84.00 99 ASP A C 1
ATOM 820 O O . ASP A 1 99 ? 9.477 -10.700 -19.278 1.00 84.00 99 ASP A O 1
ATOM 824 N N . PRO A 1 100 ? 10.524 -11.041 -21.236 1.00 82.81 100 PRO A N 1
ATOM 825 C CA . PRO A 1 100 ? 9.646 -12.138 -21.655 1.00 82.81 100 PRO A CA 1
ATOM 826 C C . PRO A 1 100 ? 9.526 -13.277 -20.622 1.00 82.81 100 PRO A C 1
ATOM 828 O O . PRO A 1 100 ? 8.479 -13.910 -20.514 1.00 82.81 100 PRO A O 1
ATOM 831 N N . ASP A 1 101 ? 10.566 -13.495 -19.809 1.00 82.38 101 ASP A N 1
ATOM 832 C CA . ASP A 1 101 ? 10.597 -14.500 -18.734 1.00 82.38 101 ASP A CA 1
ATOM 833 C C . ASP A 1 101 ? 9.943 -14.031 -17.412 1.00 82.38 101 ASP A C 1
ATOM 835 O O . ASP A 1 101 ? 9.949 -14.750 -16.405 1.00 82.38 101 ASP A O 1
ATOM 839 N N . GLY A 1 102 ? 9.406 -12.807 -17.372 1.00 81.25 102 GLY A N 1
ATOM 840 C CA . GLY A 1 102 ? 8.745 -12.215 -16.205 1.00 81.25 102 GLY A CA 1
ATOM 841 C C . GLY A 1 102 ? 9.692 -11.595 -15.170 1.00 81.25 102 GLY A C 1
ATOM 842 O O . GLY A 1 102 ? 9.252 -11.207 -14.084 1.00 81.25 102 GLY A O 1
ATOM 843 N N . HIS A 1 103 ? 10.993 -11.516 -15.455 1.00 85.25 103 HIS A N 1
ATOM 844 C CA . HIS A 1 103 ? 11.968 -10.889 -14.559 1.00 85.25 103 HIS A CA 1
ATOM 845 C C . HIS A 1 103 ? 11.849 -9.372 -14.589 1.00 85.25 103 HIS A C 1
ATOM 847 O O . HIS A 1 103 ? 11.721 -8.788 -15.659 1.00 85.25 103 HIS A O 1
ATOM 853 N N . VAL A 1 104 ? 11.909 -8.747 -13.411 1.00 87.12 104 VAL A N 1
ATOM 854 C CA . VAL A 1 104 ? 11.816 -7.290 -13.283 1.00 87.12 104 VAL A CA 1
ATOM 855 C C . VAL A 1 104 ? 13.211 -6.671 -13.293 1.00 87.12 104 VAL A C 1
ATOM 857 O O . VAL A 1 104 ? 14.086 -7.094 -12.531 1.00 87.12 104 VAL A O 1
ATOM 860 N N . TRP A 1 105 ? 13.393 -5.638 -14.107 1.00 85.62 105 TRP A N 1
ATOM 861 C CA . TRP A 1 105 ? 14.620 -4.856 -14.215 1.00 85.62 105 TRP A CA 1
ATOM 862 C C . TRP A 1 105 ? 14.373 -3.407 -13.835 1.00 85.62 105 TRP A C 1
ATOM 864 O O . TRP A 1 105 ? 13.359 -2.822 -14.210 1.00 85.62 105 TRP A O 1
ATOM 874 N N . THR A 1 106 ? 15.317 -2.828 -13.100 1.00 87.31 106 THR A N 1
ATOM 875 C CA . THR A 1 106 ? 15.294 -1.415 -12.719 1.00 87.31 106 THR A CA 1
ATOM 876 C C . THR A 1 106 ? 16.212 -0.623 -13.632 1.00 87.31 106 THR A C 1
ATOM 878 O O . THR A 1 106 ? 17.405 -0.930 -13.737 1.00 87.31 106 THR A O 1
ATOM 88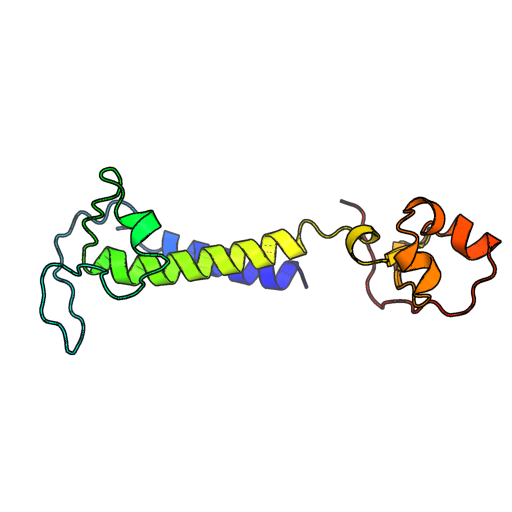1 N N . ILE A 1 107 ? 15.663 0.430 -14.236 1.00 85.62 107 ILE A N 1
ATOM 882 C CA . ILE A 1 107 ? 16.420 1.370 -15.060 1.00 85.62 107 ILE A CA 1
ATOM 883 C C . ILE A 1 107 ? 17.293 2.218 -14.134 1.00 85.62 107 ILE A C 1
ATOM 885 O O . ILE A 1 107 ? 16.799 2.866 -13.214 1.00 85.62 107 ILE A O 1
ATOM 889 N N . THR A 1 108 ? 18.603 2.227 -14.365 1.00 83.38 108 THR A N 1
ATOM 890 C CA . THR A 1 108 ? 19.550 3.049 -13.583 1.00 83.38 108 THR A CA 1
ATOM 891 C C . THR A 1 108 ? 19.841 4.396 -14.245 1.00 83.38 108 THR A C 1
ATOM 893 O O . THR A 1 108 ? 20.319 5.330 -13.599 1.00 83.38 108 THR A O 1
ATOM 896 N N . ASN A 1 109 ? 19.536 4.518 -15.539 1.00 81.12 109 ASN A N 1
ATOM 897 C CA . ASN A 1 109 ? 19.847 5.696 -16.331 1.00 81.12 109 ASN A CA 1
ATOM 898 C C . ASN A 1 109 ? 18.838 6.835 -16.095 1.00 81.12 109 ASN A C 1
ATOM 900 O O . ASN A 1 109 ? 17.710 6.808 -16.590 1.00 81.12 109 ASN A O 1
ATOM 904 N N . GLN A 1 110 ? 19.272 7.870 -15.374 1.00 80.19 110 GLN A N 1
ATOM 905 C CA . GLN A 1 110 ? 18.430 9.011 -15.005 1.00 80.19 110 GLN A CA 1
ATOM 906 C C . GLN A 1 110 ? 17.934 9.833 -16.201 1.00 80.19 110 GLN A C 1
ATOM 908 O O . GLN A 1 110 ? 16.869 10.436 -16.104 1.00 80.19 110 GLN A O 1
ATOM 913 N N . THR A 1 111 ? 18.647 9.851 -17.332 1.00 78.69 111 THR A N 1
ATOM 914 C CA . THR A 1 111 ? 18.205 10.617 -18.513 1.00 78.69 111 THR A CA 1
ATOM 915 C C . THR A 1 111 ? 16.987 9.975 -19.177 1.00 78.69 111 THR A C 1
ATOM 917 O O . THR A 1 111 ? 16.074 10.673 -19.616 1.00 78.69 111 THR A O 1
ATOM 920 N N . VAL A 1 112 ? 16.923 8.641 -19.169 1.00 76.81 112 VAL A N 1
ATOM 921 C CA . VAL A 1 112 ? 15.788 7.862 -19.686 1.00 76.81 112 VAL A CA 1
ATOM 922 C C . VAL A 1 112 ? 14.581 7.979 -18.754 1.00 76.81 112 VAL A C 1
ATOM 924 O O . VAL A 1 112 ? 13.453 8.108 -19.221 1.00 76.81 112 VAL A O 1
ATOM 927 N N . ILE A 1 113 ? 14.819 8.014 -17.440 1.00 80.19 113 ILE A N 1
ATOM 928 C CA . ILE A 1 113 ? 13.763 8.240 -16.443 1.00 80.19 113 ILE A CA 1
ATOM 929 C C . ILE A 1 113 ? 13.188 9.656 -16.578 1.00 80.19 113 ILE A C 1
ATOM 931 O O . ILE A 1 113 ? 11.973 9.825 -16.595 1.00 80.19 113 ILE A O 1
ATOM 935 N N . ALA A 1 114 ? 14.047 10.668 -16.733 1.00 79.06 114 ALA A N 1
ATOM 936 C CA . ALA A 1 114 ? 13.636 12.066 -16.881 1.00 79.06 114 ALA A CA 1
ATOM 937 C C . ALA A 1 114 ? 12.851 12.340 -18.175 1.00 79.06 114 ALA A C 1
ATOM 939 O O . ALA A 1 114 ? 12.093 13.304 -18.232 1.00 79.06 114 ALA A O 1
ATOM 940 N N . THR A 1 115 ? 13.019 11.495 -19.196 1.00 81.56 115 THR A N 1
ATOM 941 C CA . THR A 1 115 ? 12.252 11.586 -20.446 1.00 81.56 115 THR A CA 1
ATOM 942 C C . THR A 1 115 ? 10.785 11.184 -20.236 1.00 81.56 115 THR A C 1
ATOM 944 O O . THR A 1 115 ? 9.914 11.705 -20.923 1.00 81.56 115 THR A O 1
ATOM 947 N N . GLY A 1 116 ? 10.495 10.305 -19.266 1.00 74.94 116 GLY A N 1
ATOM 948 C CA . GLY A 1 116 ? 9.127 9.930 -18.881 1.00 74.94 116 GLY A CA 1
ATOM 949 C C . GLY A 1 116 ? 8.339 9.138 -19.931 1.00 74.94 116 GLY A C 1
ATOM 950 O O . GLY A 1 116 ? 7.141 8.931 -19.758 1.00 74.94 116 GLY A O 1
ATOM 951 N N . ASP A 1 117 ? 8.991 8.705 -21.009 1.00 80.75 117 ASP A N 1
ATOM 952 C CA . ASP A 1 117 ? 8.376 7.915 -22.070 1.00 80.75 117 ASP A CA 1
ATOM 953 C C . ASP A 1 117 ? 8.422 6.422 -21.712 1.00 80.75 117 ASP A C 1
ATOM 955 O O . ASP A 1 117 ? 9.490 5.805 -21.659 1.00 80.75 117 ASP A O 1
ATOM 959 N N . VAL A 1 118 ? 7.246 5.856 -21.438 1.00 76.25 118 VAL A N 1
ATOM 960 C CA . VAL A 1 118 ? 7.067 4.461 -21.011 1.00 76.25 118 VAL A CA 1
ATOM 961 C C . VAL A 1 118 ? 7.376 3.451 -22.118 1.00 76.25 118 VAL A C 1
ATOM 963 O O . VAL A 1 118 ? 7.705 2.305 -21.808 1.00 76.25 118 VAL A O 1
ATOM 966 N N . ASP A 1 119 ? 7.343 3.856 -23.390 1.00 78.81 119 ASP A N 1
ATOM 967 C CA . ASP A 1 119 ? 7.632 2.960 -24.517 1.00 78.81 119 ASP A CA 1
ATOM 968 C C . ASP A 1 119 ? 9.135 2.643 -24.603 1.00 78.81 119 ASP A C 1
ATOM 970 O O . ASP A 1 119 ? 9.538 1.516 -24.922 1.00 78.81 119 ASP A O 1
ATOM 974 N N . LEU A 1 120 ? 9.978 3.602 -24.198 1.00 75.94 120 LEU A N 1
ATOM 975 C CA . LEU A 1 120 ? 11.432 3.434 -24.066 1.00 75.94 120 LEU A CA 1
ATOM 976 C C . LEU A 1 120 ? 11.827 2.511 -22.907 1.00 75.94 120 LEU A C 1
ATOM 978 O O . LEU A 1 120 ? 12.992 2.119 -22.793 1.00 75.94 120 LEU A O 1
ATOM 982 N N . TRP A 1 121 ? 10.879 2.189 -22.026 1.00 78.50 121 TRP A N 1
ATOM 983 C CA . TRP A 1 121 ? 11.094 1.298 -20.893 1.00 78.50 121 TRP A CA 1
ATOM 984 C C . TRP A 1 121 ? 10.769 -0.155 -21.254 1.00 78.50 121 TRP A C 1
ATOM 986 O O . TRP A 1 121 ? 10.971 -1.027 -20.431 1.00 78.50 121 TRP A O 1
ATOM 996 N N . SER A 1 122 ? 10.321 -0.468 -22.473 1.00 81.69 122 SER A N 1
ATOM 997 C CA . SER A 1 122 ? 10.112 -1.860 -22.900 1.00 81.69 122 SER A CA 1
ATOM 998 C C . SER A 1 122 ? 11.424 -2.647 -23.048 1.00 81.69 122 SER A C 1
ATOM 1000 O O . SER A 1 122 ? 12.464 -2.088 -23.403 1.00 81.69 122 SER A O 1
ATOM 1002 N N . TYR A 1 123 ? 11.376 -3.967 -22.824 1.00 81.50 123 TYR A N 1
ATOM 1003 C CA . TYR A 1 123 ? 12.544 -4.848 -22.973 1.00 81.50 123 TYR A CA 1
ATOM 1004 C C . 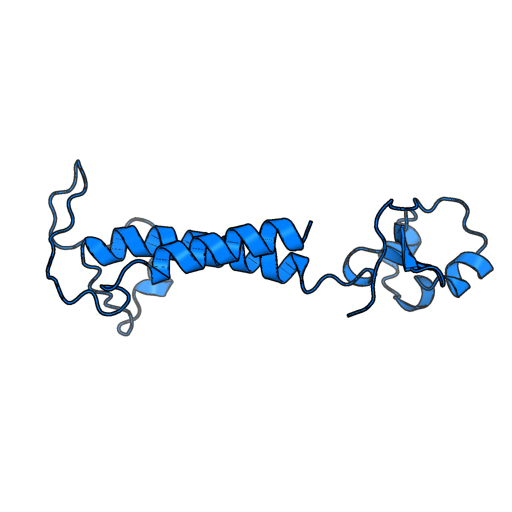TYR A 1 123 ? 13.202 -4.715 -24.355 1.00 81.50 123 TYR A C 1
ATOM 1006 O O . TYR A 1 123 ? 14.418 -4.552 -24.452 1.00 81.50 123 TYR A O 1
ATOM 1014 N N . ASP A 1 124 ? 12.396 -4.698 -25.419 1.00 81.38 124 ASP A N 1
ATOM 1015 C CA . ASP A 1 124 ? 12.882 -4.601 -26.798 1.00 81.38 124 ASP A CA 1
ATOM 1016 C C . ASP A 1 124 ? 13.576 -3.261 -27.073 1.00 81.38 124 ASP A C 1
ATOM 1018 O O . ASP A 1 124 ? 14.626 -3.225 -27.718 1.00 81.38 124 ASP A O 1
ATOM 1022 N N . ALA A 1 125 ? 13.048 -2.157 -26.530 1.00 80.88 125 ALA A N 1
ATOM 1023 C CA . ALA A 1 125 ? 13.680 -0.845 -26.640 1.00 80.88 125 ALA A CA 1
ATOM 1024 C C . ALA A 1 125 ? 15.020 -0.790 -25.888 1.00 80.88 125 ALA A C 1
ATOM 1026 O O . ALA A 1 125 ? 15.991 -0.216 -26.390 1.00 80.88 125 ALA A O 1
ATOM 1027 N N . ARG A 1 126 ? 15.111 -1.423 -24.709 1.00 82.00 126 ARG A N 1
ATOM 1028 C CA . ARG A 1 126 ? 16.354 -1.499 -23.919 1.00 82.00 126 ARG A CA 1
ATOM 1029 C C . ARG A 1 126 ? 17.404 -2.385 -24.592 1.00 82.00 126 ARG A C 1
ATOM 1031 O O . ARG A 1 126 ? 18.580 -2.010 -24.615 1.00 82.00 126 ARG A O 1
ATOM 1038 N N . LEU A 1 127 ? 16.980 -3.499 -25.194 1.00 80.12 127 LEU A N 1
ATOM 1039 C CA . LEU A 1 127 ? 17.839 -4.388 -25.976 1.00 80.12 127 LEU A CA 1
ATOM 1040 C C . LEU A 1 127 ? 18.376 -3.680 -27.229 1.00 80.12 127 LEU A C 1
ATOM 1042 O O . LEU A 1 127 ? 19.580 -3.709 -27.479 1.00 80.12 127 LEU 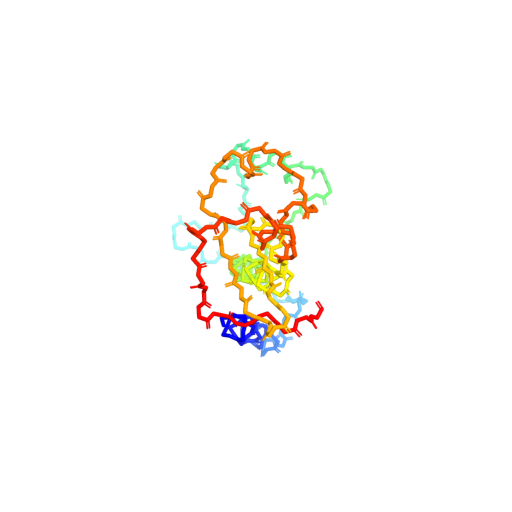A O 1
ATOM 1046 N N . ALA A 1 128 ? 17.510 -2.990 -27.978 1.00 79.94 128 ALA A N 1
ATOM 1047 C CA . ALA A 1 128 ? 17.893 -2.231 -29.169 1.00 79.94 128 ALA A CA 1
ATOM 1048 C C . ALA A 1 128 ? 18.835 -1.057 -28.849 1.00 79.94 128 ALA A C 1
ATOM 1050 O O . ALA A 1 128 ? 19.738 -0.756 -29.628 1.00 79.94 128 ALA A O 1
ATOM 1051 N N . ALA A 1 129 ? 18.662 -0.419 -27.688 1.00 76.19 129 ALA A N 1
ATOM 1052 C CA . ALA A 1 129 ? 19.531 0.657 -27.216 1.00 76.19 129 ALA A CA 1
ATOM 1053 C C . ALA A 1 129 ? 20.892 0.170 -26.676 1.00 76.19 129 ALA A C 1
ATOM 1055 O O . ALA A 1 129 ? 21.749 1.001 -26.369 1.00 76.19 129 ALA A O 1
ATOM 1056 N N . GLY A 1 130 ? 21.101 -1.146 -26.528 1.00 69.50 130 GLY A N 1
ATOM 1057 C CA . GLY A 1 130 ? 22.365 -1.730 -26.069 1.00 69.50 130 GLY A CA 1
ATOM 1058 C C . GLY A 1 130 ? 22.793 -1.287 -24.664 1.00 69.50 130 GLY A C 1
ATOM 1059 O O . GLY A 1 130 ? 23.991 -1.218 -24.383 1.00 69.50 130 GLY A O 1
ATOM 1060 N N . GLN A 1 131 ? 21.850 -0.937 -23.778 1.00 66.56 131 GLN A N 1
ATOM 1061 C CA . GLN A 1 131 ? 22.185 -0.389 -22.459 1.00 66.56 131 GLN A CA 1
ATOM 1062 C C . GLN A 1 131 ? 22.544 -1.491 -21.452 1.00 66.56 131 GLN A C 1
ATOM 1064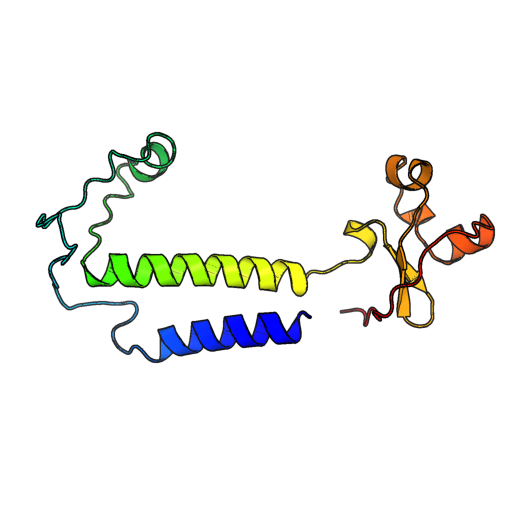 O O . GLN A 1 131 ? 21.686 -2.096 -20.818 1.00 66.56 131 GL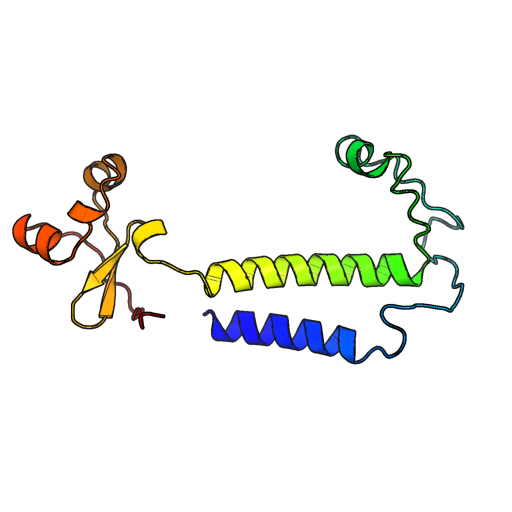N A O 1
ATOM 1069 N N . GLY A 1 132 ? 23.847 -1.720 -21.272 1.00 60.53 132 GLY A N 1
ATOM 1070 C CA . GLY A 1 132 ? 24.400 -2.556 -20.206 1.00 60.53 132 GLY A CA 1
ATOM 1071 C C . GLY A 1 132 ? 24.565 -1.763 -18.908 1.00 60.53 132 GLY A C 1
ATOM 1072 O O . GLY A 1 132 ? 25.569 -1.081 -18.725 1.00 60.53 132 GLY A O 1
ATOM 1073 N N . GLY A 1 133 ? 23.580 -1.827 -18.014 1.00 74.31 133 GLY A N 1
ATOM 1074 C CA . GLY A 1 133 ? 23.641 -1.136 -16.717 1.00 74.31 133 GLY A CA 1
ATOM 1075 C C . GLY A 1 133 ? 22.393 -1.256 -15.841 1.00 74.31 133 GLY A C 1
ATOM 1076 O O . GLY A 1 133 ? 22.387 -0.750 -14.717 1.00 74.31 133 GLY A O 1
ATOM 1077 N N . ASP A 1 134 ? 21.343 -1.912 -16.332 1.00 82.06 134 ASP A N 1
ATOM 1078 C CA . ASP A 1 134 ? 20.119 -2.136 -15.568 1.00 82.06 134 ASP A CA 1
ATOM 1079 C C . ASP A 1 134 ? 20.306 -3.256 -14.549 1.00 82.06 134 ASP A C 1
ATOM 1081 O O . ASP A 1 134 ? 21.025 -4.234 -14.775 1.00 82.06 134 ASP A O 1
ATOM 1085 N N . ILE A 1 135 ? 19.652 -3.106 -13.401 1.00 83.62 135 ILE A N 1
ATOM 1086 C CA . ILE A 1 135 ? 19.786 -4.046 -12.292 1.00 83.62 135 ILE A CA 1
ATOM 1087 C C . ILE A 1 135 ? 18.587 -4.985 -12.306 1.00 83.62 135 ILE A C 1
ATOM 1089 O O . ILE A 1 135 ? 17.445 -4.552 -12.142 1.00 83.62 135 ILE A O 1
ATOM 1093 N N . ARG A 1 136 ? 18.856 -6.285 -12.443 1.00 82.94 136 ARG A N 1
ATOM 1094 C CA . ARG A 1 136 ? 17.841 -7.329 -12.294 1.00 82.94 136 ARG A CA 1
ATOM 1095 C C . ARG A 1 136 ? 17.442 -7.474 -10.833 1.00 82.94 136 ARG A C 1
ATOM 1097 O O . ARG A 1 136 ? 18.288 -7.670 -9.958 1.00 82.94 136 ARG A O 1
ATOM 1104 N N . LEU A 1 137 ? 16.142 -7.457 -10.574 1.00 83.12 137 LEU A N 1
ATOM 1105 C CA . LEU A 1 137 ? 15.586 -7.793 -9.273 1.00 83.12 137 LEU A CA 1
ATOM 1106 C C . LEU A 1 137 ? 15.345 -9.306 -9.180 1.00 83.12 137 LEU A C 1
ATOM 1108 O O . LEU A 1 137 ? 14.937 -9.954 -10.140 1.00 83.12 137 LEU A O 1
ATOM 1112 N N . ASN A 1 138 ? 15.499 -9.870 -7.979 1.00 81.12 138 ASN A N 1
ATOM 1113 C CA . ASN A 1 138 ? 15.112 -11.263 -7.690 1.00 81.12 138 ASN A CA 1
ATOM 1114 C C . ASN A 1 138 ? 13.582 -11.470 -7.639 1.00 81.12 138 ASN A C 1
ATOM 1116 O O . ASN A 1 138 ? 13.109 -12.537 -7.251 1.00 81.12 138 ASN A O 1
ATOM 1120 N N . ALA A 1 139 ? 12.800 -10.445 -7.981 1.00 76.50 139 ALA A N 1
ATOM 1121 C CA . ALA A 1 139 ? 11.351 -10.505 -8.043 1.00 76.50 139 ALA A CA 1
ATOM 1122 C C . ALA A 1 139 ? 10.893 -10.8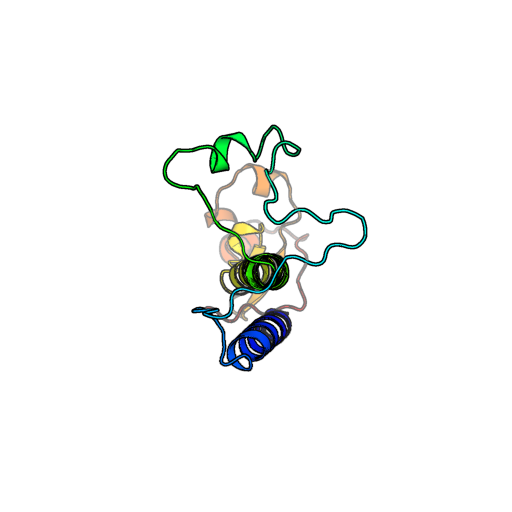69 -9.461 1.00 76.50 139 ALA A C 1
ATOM 1124 O O . ALA A 1 139 ? 11.469 -10.414 -10.450 1.00 76.50 139 ALA A O 1
ATOM 1125 N N . ARG A 1 140 ? 9.825 -11.667 -9.544 1.00 81.06 140 ARG A N 1
ATOM 1126 C CA . ARG A 1 140 ? 9.145 -11.988 -10.799 1.00 81.06 140 ARG A CA 1
ATOM 1127 C C . ARG A 1 140 ? 7.791 -11.297 -10.821 1.00 81.06 140 ARG A C 1
ATOM 1129 O O . ARG A 1 140 ? 7.024 -11.434 -9.865 1.00 81.06 140 ARG A O 1
ATOM 1136 N N . TRP A 1 141 ? 7.506 -10.566 -11.889 1.00 77.94 141 TRP A N 1
ATOM 1137 C CA . TRP A 1 141 ? 6.185 -10.001 -12.116 1.00 77.94 141 TRP A CA 1
ATOM 1138 C C . TRP A 1 141 ? 5.309 -11.067 -12.771 1.00 77.94 141 TRP A C 1
ATOM 1140 O O . TRP A 1 141 ? 5.714 -11.708 -13.736 1.00 77.94 141 TRP A O 1
ATOM 1150 N N . LEU A 1 142 ? 4.142 -11.319 -12.182 1.00 72.12 142 LEU A N 1
ATOM 1151 C CA . LEU A 1 142 ? 3.260 -12.418 -12.585 1.00 72.12 142 LEU A CA 1
ATOM 1152 C C . LEU A 1 142 ? 2.094 -11.970 -13.473 1.00 72.12 142 LEU A C 1
ATOM 1154 O O . LEU A 1 142 ? 1.356 -12.839 -13.910 1.00 72.12 142 LEU A O 1
ATOM 1158 N N . GLY A 1 143 ? 1.964 -10.666 -13.754 1.00 65.06 143 GLY A N 1
ATOM 1159 C CA . GLY A 1 143 ? 0.917 -10.115 -14.616 1.00 65.06 143 GLY A CA 1
ATOM 1160 C C . GLY A 1 143 ? -0.491 -10.427 -14.106 1.00 65.06 143 GLY A C 1
ATOM 1161 O O . GLY A 1 143 ? -1.072 -11.441 -14.478 1.00 65.06 143 GLY A O 1
ATOM 1162 N N . TRP A 1 144 ? -1.038 -9.545 -13.269 1.00 49.53 144 TRP A N 1
ATOM 1163 C CA . TRP A 1 144 ? -2.457 -9.550 -12.904 1.00 49.53 144 TRP A CA 1
ATOM 1164 C C . TRP A 1 144 ? -3.056 -8.187 -13.232 1.00 49.53 144 TRP A C 1
ATOM 1166 O O . TRP A 1 144 ? -2.372 -7.176 -12.942 1.00 49.53 144 TRP A O 1
#